Protein AF-A0A967W2T5-F1 (afdb_monomer)

pLDDT: mean 92.81, std 9.0, range [36.56, 97.31]

Secondary structure (DSSP, 8-state):
-PPPPPPHHHHHSS-TT-TT----HHHHHHHHHHHHHH-TTEEEEEEEE-TTS-EEEEEEE--HHHHHTHHHHHHHHHHHHHT-S-HHHHHHHHHHS------

Nearest PDB structures (foldseek):
  1cpb-assembly1_A  TM=8.425E-01  e=4.085E-02  Bos taurus
  5dym-assembly1_A-2  TM=3.797E-01  e=1.605E+00  Clostridioides difficile R20291
  7ssw-assembly1_x  TM=2.761E-01  e=1.605E+00  Escherichia coli K-12
  3l4i-assembly2_B  TM=3.009E-01  e=2.539E+00  Cryptosporidium parvum Iowa II
  8jx6-assembly1_A  TM=3.497E-01  e=9.421E+00  metagenome

Structure (mmCIF, N/CA/C/O backbone):
data_AF-A0A967W2T5-F1
#
_entry.id   AF-A0A967W2T5-F1
#
loop_
_atom_site.group_PDB
_atom_site.id
_atom_site.type_symbol
_atom_site.label_atom_id
_atom_site.label_alt_id
_atom_site.label_comp_id
_atom_site.label_asym_id
_atom_site.label_entity_id
_atom_site.label_seq_id
_atom_site.pdbx_PDB_ins_code
_atom_site.Cartn_x
_atom_site.Cartn_y
_atom_site.Cartn_z
_atom_site.occupancy
_atom_site.B_iso_or_equiv
_atom_site.auth_seq_id
_atom_site.auth_comp_id
_atom_site.auth_asym_id
_atom_site.auth_atom_id
_atom_site.pdbx_PDB_model_num
ATOM 1 N N . MET A 1 1 ? -25.593 -2.907 -7.996 1.00 36.56 1 MET A N 1
ATOM 2 C CA . MET A 1 1 ? -25.448 -1.755 -7.087 1.00 36.56 1 MET A CA 1
ATOM 3 C C . MET A 1 1 ? -24.296 -2.106 -6.167 1.00 36.56 1 MET A C 1
ATOM 5 O O . MET A 1 1 ? -24.469 -2.987 -5.339 1.00 36.56 1 MET A O 1
ATOM 9 N N . THR A 1 2 ? -23.099 -1.581 -6.411 1.00 47.03 2 THR A N 1
ATOM 10 C CA . THR A 1 2 ? -21.979 -1.724 -5.469 1.00 47.03 2 THR A CA 1
ATOM 11 C C . THR A 1 2 ? -22.311 -0.870 -4.253 1.00 47.03 2 THR A C 1
ATOM 13 O O . THR A 1 2 ? -22.609 0.311 -4.420 1.00 47.03 2 THR A O 1
ATOM 16 N N . ALA A 1 3 ? -22.373 -1.480 -3.069 1.00 57.62 3 ALA A N 1
ATOM 17 C CA . ALA A 1 3 ? -22.549 -0.737 -1.827 1.00 57.62 3 ALA A CA 1
ATOM 18 C C . ALA A 1 3 ? -21.373 0.239 -1.676 1.00 57.62 3 ALA A C 1
ATOM 20 O O . ALA A 1 3 ? -20.231 -0.137 -1.942 1.00 57.62 3 ALA A O 1
ATOM 21 N N . GLU A 1 4 ? -21.655 1.493 -1.327 1.00 67.50 4 GLU A N 1
ATOM 22 C CA . GLU A 1 4 ? -20.592 2.433 -0.977 1.00 67.50 4 GLU A CA 1
ATOM 23 C C . GLU A 1 4 ? -19.944 1.975 0.331 1.00 67.50 4 GLU A C 1
ATOM 25 O O . GLU A 1 4 ? -20.672 1.633 1.270 1.00 67.50 4 GLU A O 1
ATOM 30 N N . PRO A 1 5 ? -18.603 1.941 0.402 1.00 75.25 5 PRO A N 1
ATOM 31 C CA . PRO A 1 5 ? -17.933 1.518 1.611 1.00 75.25 5 PRO A CA 1
ATOM 32 C C . PRO A 1 5 ? -18.209 2.484 2.754 1.00 75.25 5 PRO A C 1
ATOM 34 O O . PRO A 1 5 ? -18.300 3.696 2.535 1.00 75.25 5 PRO A O 1
ATOM 37 N N . LEU A 1 6 ? -18.315 1.947 3.974 1.00 83.25 6 LEU A N 1
ATOM 38 C CA . LEU A 1 6 ? -18.470 2.784 5.163 1.00 83.25 6 LEU A CA 1
ATOM 39 C C . LEU A 1 6 ? -17.321 3.786 5.229 1.00 83.25 6 LEU A C 1
ATOM 41 O O . LEU A 1 6 ? -16.157 3.457 4.983 1.00 83.25 6 LEU A O 1
ATOM 45 N N . SER A 1 7 ? -17.651 5.022 5.578 1.00 8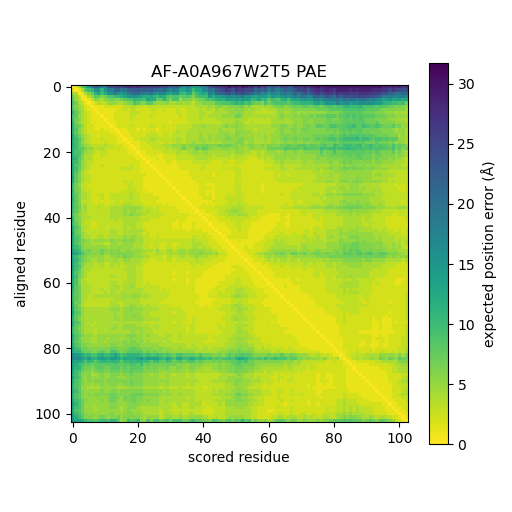9.69 7 SER A N 1
ATOM 46 C CA . SER A 1 7 ? -16.645 6.049 5.777 1.00 89.69 7 SER A CA 1
ATOM 47 C C . SER A 1 7 ? -15.741 5.686 6.965 1.00 89.69 7 SER A C 1
ATOM 49 O O . SER A 1 7 ? -16.187 5.046 7.925 1.00 89.69 7 SER A O 1
ATOM 51 N N . PRO A 1 8 ? -14.474 6.144 6.971 1.00 90.69 8 PRO A N 1
ATOM 52 C CA . PRO A 1 8 ? -13.604 5.979 8.130 1.00 90.69 8 PRO A CA 1
ATOM 53 C C . PRO A 1 8 ? -14.254 6.475 9.427 1.00 90.69 8 PRO A C 1
ATOM 55 O O . PRO A 1 8 ? -14.092 5.853 10.469 1.00 90.69 8 PRO A O 1
ATOM 58 N N . ALA A 1 9 ? -15.035 7.558 9.365 1.00 92.62 9 ALA A N 1
ATOM 59 C CA . ALA A 1 9 ? -15.701 8.117 10.534 1.00 92.62 9 ALA A CA 1
ATOM 60 C C . ALA A 1 9 ? -16.785 7.197 11.113 1.00 92.62 9 ALA A C 1
ATOM 62 O O . ALA A 1 9 ? -16.915 7.110 12.334 1.00 92.62 9 ALA A O 1
ATOM 63 N N . GLU A 1 10 ? -17.524 6.479 10.265 1.00 91.12 10 GLU A N 1
ATOM 64 C CA . GLU A 1 10 ? -18.517 5.490 10.702 1.00 91.12 10 GLU A CA 1
ATOM 65 C C . GLU A 1 10 ? -17.860 4.286 11.384 1.00 91.12 10 GLU A C 1
ATOM 67 O O . GLU A 1 10 ? -18.389 3.780 12.372 1.00 91.12 10 GLU A O 1
ATOM 72 N N . VAL A 1 11 ? -16.682 3.861 10.914 1.00 90.38 11 VAL A N 1
ATOM 73 C CA . VAL A 1 11 ? -15.940 2.744 11.525 1.00 90.38 11 VAL A CA 1
ATOM 74 C C . VAL A 1 11 ? -15.192 3.176 12.791 1.00 90.38 11 VAL A C 1
ATOM 76 O O . VAL A 1 11 ? -15.125 2.434 13.772 1.00 90.38 11 VAL A O 1
ATOM 79 N N . PHE A 1 12 ? -14.609 4.374 12.794 1.00 92.81 12 PHE A N 1
ATOM 80 C CA . PHE A 1 12 ? -13.778 4.856 13.899 1.00 92.81 12 PHE A CA 1
ATOM 81 C C . PHE A 1 12 ? -14.600 5.498 15.024 1.00 92.81 12 PHE A C 1
ATOM 83 O O . PHE A 1 12 ? -14.160 5.500 16.175 1.00 92.81 12 PHE A O 1
ATOM 90 N N . GLY A 1 13 ? -15.793 6.016 14.714 1.00 92.56 13 GLY A N 1
ATOM 91 C CA . GLY A 1 13 ? -16.646 6.760 15.646 1.00 92.56 13 GLY A CA 1
ATOM 92 C C . GLY A 1 13 ? -16.189 8.205 15.895 1.00 92.56 13 GLY A C 1
ATOM 93 O O . GLY A 1 13 ? -16.632 8.830 16.858 1.00 92.56 13 GLY A O 1
ATOM 94 N N . PHE A 1 14 ? -15.274 8.722 15.072 1.00 94.00 14 PHE A N 1
ATOM 95 C CA . PHE A 1 14 ? -14.745 10.092 15.087 1.00 94.00 14 PHE A CA 1
ATOM 96 C C . PHE A 1 14 ? -14.134 10.422 13.715 1.00 94.00 14 PHE A C 1
ATOM 98 O O . PHE A 1 14 ? -13.864 9.511 12.931 1.00 94.00 14 PHE A O 1
ATOM 105 N N . GLN A 1 15 ? -13.895 11.697 13.405 1.00 94.62 15 GLN A N 1
ATOM 106 C CA . GLN A 1 15 ? -13.294 12.077 12.124 1.00 94.62 15 GLN A CA 1
ATOM 107 C C . GLN A 1 15 ? -11.776 11.839 12.147 1.00 94.62 15 GLN A C 1
ATOM 109 O O . GLN A 1 15 ? -11.104 12.238 13.102 1.00 94.62 15 GLN A O 1
ATOM 114 N N . PRO A 1 16 ? -11.186 11.211 11.111 1.00 93.00 16 PRO A N 1
ATOM 115 C CA . PRO A 1 16 ? -9.734 11.134 10.998 1.00 93.00 16 PRO A CA 1
ATOM 116 C C . PRO A 1 16 ? -9.101 12.530 11.075 1.00 93.00 16 PRO A C 1
ATOM 118 O O . PRO A 1 16 ? -9.416 13.399 10.266 1.00 93.00 16 PRO A O 1
ATOM 121 N N . GLY A 1 17 ? -8.201 12.728 12.038 1.00 92.94 17 GLY A N 1
ATOM 122 C CA . GLY A 1 17 ? -7.567 14.023 12.304 1.00 92.94 17 GLY A CA 1
ATOM 123 C C . GLY A 1 17 ? -8.157 14.799 13.485 1.00 92.94 17 GLY A C 1
ATOM 124 O O . GLY A 1 17 ? -7.591 15.828 13.837 1.00 92.94 17 GLY A O 1
ATOM 125 N N . ASP A 1 18 ? -9.228 14.309 14.118 1.00 96.00 18 ASP A N 1
ATOM 126 C CA . ASP A 1 18 ? -9.765 14.906 15.346 1.00 96.00 18 ASP A CA 1
ATOM 127 C C . ASP A 1 18 ? -8.736 14.903 16.492 1.00 96.00 18 ASP A C 1
ATOM 129 O O . ASP A 1 18 ? -8.024 13.918 16.729 1.00 96.00 18 ASP A O 1
ATOM 133 N N . ASP A 1 19 ? -8.712 15.998 17.256 1.00 95.12 19 ASP A N 1
ATOM 134 C CA . ASP A 1 19 ? -7.804 16.175 18.388 1.00 95.12 19 ASP A CA 1
ATOM 135 C C . ASP A 1 19 ? -7.961 15.053 19.423 1.00 95.12 19 ASP A C 1
ATOM 137 O O . ASP A 1 19 ? -9.061 14.717 19.871 1.00 95.12 19 ASP A O 1
ATOM 141 N N . TYR A 1 20 ? -6.825 14.491 19.843 1.00 93.94 20 TYR A N 1
ATOM 142 C CA . TYR A 1 20 ? -6.748 13.406 20.828 1.00 93.94 20 TYR A CA 1
ATOM 143 C C . TYR A 1 20 ? -7.528 12.135 20.440 1.00 93.94 20 TYR A C 1
ATOM 145 O O . TYR A 1 20 ? -7.872 11.328 21.310 1.00 93.94 20 TYR A O 1
ATOM 153 N N . LYS A 1 21 ? -7.783 11.919 19.144 1.00 95.31 21 LYS A N 1
ATOM 154 C CA . LYS A 1 21 ? -8.381 10.689 18.620 1.00 95.31 21 LYS A CA 1
ATOM 155 C C . LYS A 1 21 ? -7.388 9.933 17.742 1.00 95.31 21 LYS A C 1
ATOM 157 O O . LYS A 1 21 ? -6.807 10.482 16.812 1.00 95.31 21 LYS A O 1
ATOM 162 N N . LEU A 1 22 ? -7.209 8.645 18.026 1.00 94.50 22 LEU A N 1
ATOM 163 C CA . LEU A 1 22 ? -6.392 7.747 17.216 1.00 94.50 22 LEU A CA 1
ATOM 164 C C . LEU A 1 22 ? -7.124 6.422 17.039 1.00 94.50 22 LEU A C 1
ATOM 166 O O . LEU A 1 22 ? -7.607 5.846 18.014 1.00 94.50 22 LEU A O 1
ATOM 170 N N . ALA A 1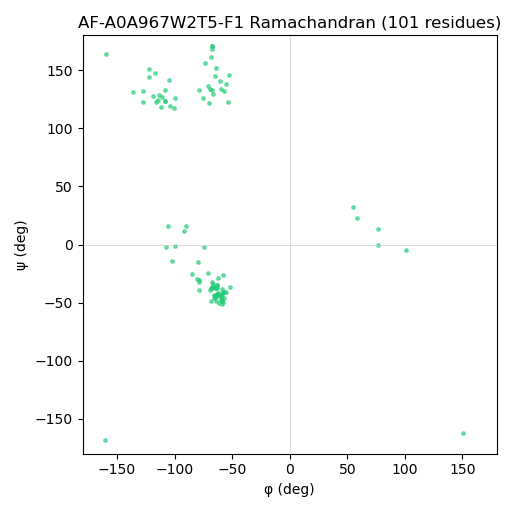 23 ? -7.200 5.945 15.797 1.00 94.56 23 ALA A N 1
ATOM 171 C CA . ALA A 1 23 ? -7.834 4.670 15.499 1.00 94.56 23 ALA A CA 1
ATOM 172 C C . ALA A 1 23 ? -6.983 3.531 16.065 1.00 94.56 23 ALA A C 1
ATOM 174 O O . ALA A 1 23 ? -5.761 3.494 15.889 1.00 94.56 23 ALA A O 1
ATOM 175 N N . SER A 1 24 ? -7.627 2.587 16.744 1.00 93.88 24 SER A N 1
ATOM 176 C CA . SER A 1 24 ? -6.954 1.378 17.195 1.00 93.88 24 SER A CA 1
ATOM 177 C C . SER A 1 24 ? -6.574 0.501 15.997 1.00 93.88 24 SER A C 1
ATOM 179 O O . SER A 1 24 ? -7.139 0.606 14.906 1.00 93.88 24 SER A O 1
ATOM 181 N N . TYR A 1 25 ? -5.635 -0.421 16.210 1.00 92.62 25 TYR A N 1
ATOM 182 C CA . TYR A 1 25 ? -5.284 -1.411 15.192 1.00 92.62 25 TYR A CA 1
ATOM 183 C C . TYR A 1 25 ? -6.510 -2.209 14.710 1.00 92.62 25 TYR A C 1
ATOM 185 O O . TYR A 1 25 ? -6.654 -2.436 13.516 1.00 92.62 25 TYR A O 1
ATOM 193 N N . GLU A 1 26 ? -7.410 -2.592 15.618 1.00 92.56 26 GLU A N 1
ATOM 194 C CA . GLU A 1 26 ? -8.621 -3.360 15.290 1.00 92.56 26 GLU A CA 1
ATOM 195 C C . GLU A 1 26 ? -9.616 -2.536 14.466 1.00 92.56 26 GLU A C 1
ATOM 197 O O . GLU A 1 26 ? -10.220 -3.059 13.529 1.00 92.56 26 GLU A O 1
ATOM 202 N N . GLN A 1 27 ? -9.744 -1.238 14.762 1.00 93.38 27 GLN A N 1
ATOM 203 C CA . GLN A 1 27 ? -10.564 -0.319 13.971 1.00 93.38 27 GLN A CA 1
ATOM 204 C C . GLN A 1 27 ? -10.004 -0.162 12.553 1.00 93.38 27 GLN A C 1
ATOM 206 O O . GLN A 1 27 ? -10.749 -0.268 11.581 1.00 93.38 27 GLN A O 1
ATOM 211 N N . MET A 1 28 ? -8.686 0.025 12.425 1.00 93.50 28 MET A N 1
ATOM 212 C CA . MET A 1 28 ? -8.024 0.106 11.120 1.00 93.50 28 MET A CA 1
ATOM 213 C C . MET A 1 28 ? -8.132 -1.207 10.337 1.00 93.50 28 MET A C 1
ATOM 215 O O . MET A 1 28 ? -8.472 -1.186 9.159 1.00 93.50 28 MET A O 1
ATOM 219 N N . GLU A 1 29 ? -7.891 -2.355 10.978 1.00 93.75 29 GLU A N 1
ATOM 220 C CA . GLU A 1 29 ? -8.033 -3.667 10.340 1.00 93.75 29 GLU A CA 1
ATOM 221 C C . GLU A 1 29 ? -9.464 -3.893 9.839 1.00 93.75 29 GLU A C 1
ATOM 223 O O . GLU A 1 29 ? -9.647 -4.330 8.702 1.00 93.75 29 GLU A O 1
ATOM 228 N N . THR A 1 30 ? -10.467 -3.564 10.656 1.00 92.75 30 THR A N 1
ATOM 229 C CA . THR A 1 30 ? -11.883 -3.678 10.276 1.00 92.75 30 THR A CA 1
ATOM 230 C C . THR A 1 30 ? -12.176 -2.840 9.036 1.00 92.75 30 THR A C 1
ATOM 232 O O . THR A 1 30 ? -12.695 -3.366 8.051 1.00 92.75 30 THR A O 1
ATOM 235 N N . PHE A 1 31 ? -11.759 -1.571 9.046 1.00 93.62 31 PHE A N 1
ATOM 236 C CA . PHE A 1 31 ? -11.940 -0.666 7.915 1.00 93.62 31 PHE A CA 1
ATOM 237 C C . PHE A 1 31 ? -11.256 -1.183 6.640 1.00 93.62 31 PHE A C 1
ATOM 239 O O . PHE A 1 31 ? -11.884 -1.248 5.588 1.00 93.62 31 PHE A O 1
ATOM 246 N N . TYR A 1 32 ? -9.992 -1.612 6.710 1.00 93.81 32 TYR A N 1
ATOM 247 C CA . TYR A 1 32 ? -9.263 -2.077 5.524 1.00 93.81 32 TYR A CA 1
ATOM 248 C C . TYR A 1 32 ? -9.812 -3.380 4.944 1.00 93.81 32 TYR A C 1
ATOM 250 O O . TYR A 1 32 ? -9.844 -3.540 3.724 1.00 93.81 32 TYR A O 1
ATOM 258 N N . ARG A 1 33 ? -10.247 -4.315 5.797 1.00 93.69 33 ARG A N 1
ATOM 259 C CA . ARG A 1 33 ? -10.878 -5.563 5.347 1.00 93.69 33 ARG A CA 1
ATOM 260 C C . ARG A 1 33 ? -12.198 -5.298 4.647 1.00 93.69 33 ARG A C 1
ATOM 262 O O . ARG A 1 33 ? -12.440 -5.880 3.594 1.00 93.69 33 ARG A O 1
ATOM 269 N N . GLN A 1 34 ? -13.015 -4.418 5.214 1.00 92.69 34 GLN A N 1
ATOM 270 C CA . GLN A 1 34 ? -14.258 -3.997 4.591 1.00 92.69 34 GLN A CA 1
ATOM 271 C C . GLN A 1 34 ? -13.991 -3.315 3.245 1.00 92.69 34 GLN A C 1
ATOM 273 O O . GLN A 1 34 ? -14.540 -3.724 2.226 1.00 92.69 34 GLN A O 1
ATOM 278 N N . LEU A 1 35 ? -13.080 -2.340 3.22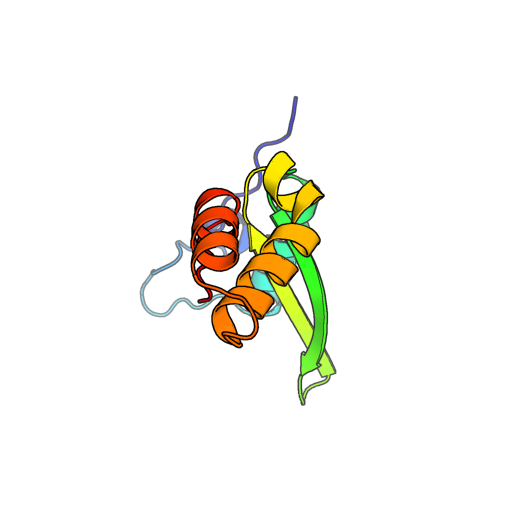0 1.00 93.06 35 LEU A N 1
ATOM 279 C CA . LEU A 1 35 ? -12.737 -1.601 2.011 1.00 93.06 35 LEU A CA 1
ATOM 280 C C . LEU A 1 35 ? -12.252 -2.529 0.886 1.00 93.06 35 LEU A C 1
ATOM 282 O O . LEU A 1 35 ? -12.645 -2.358 -0.264 1.00 93.06 35 LEU A O 1
ATOM 286 N N . ALA A 1 36 ? -11.436 -3.534 1.212 1.00 94.00 36 ALA A N 1
ATOM 287 C CA . ALA A 1 36 ? -10.978 -4.535 0.250 1.00 94.00 36 ALA A CA 1
ATOM 288 C C . ALA A 1 36 ? -12.082 -5.509 -0.206 1.00 94.00 36 ALA A C 1
ATOM 290 O O . ALA A 1 36 ? -11.970 -6.088 -1.282 1.00 94.00 36 ALA A O 1
ATOM 291 N N . ALA A 1 37 ? -13.130 -5.716 0.595 1.00 92.56 37 ALA A N 1
ATOM 292 C C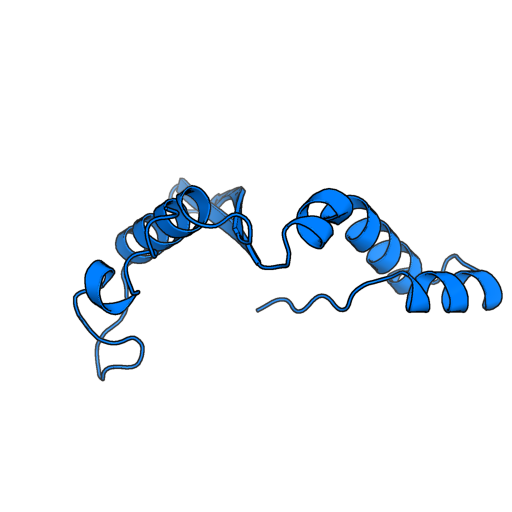A . ALA A 1 37 ? -14.273 -6.549 0.221 1.00 92.56 37 ALA A CA 1
ATOM 293 C C . ALA A 1 37 ? -15.275 -5.805 -0.679 1.00 92.56 37 ALA A C 1
ATOM 295 O O . ALA A 1 37 ? -15.947 -6.428 -1.499 1.00 92.56 37 ALA A O 1
ATOM 296 N N . GLU A 1 38 ? -15.375 -4.485 -0.528 1.00 92.06 38 GLU A N 1
ATOM 297 C CA . GLU A 1 38 ? -16.386 -3.650 -1.189 1.00 92.06 38 GLU A CA 1
ATOM 298 C C . GLU A 1 38 ? -15.838 -2.874 -2.400 1.00 92.06 38 GLU A C 1
ATOM 300 O O . GLU A 1 38 ? -16.615 -2.379 -3.216 1.00 92.06 38 GLU A O 1
ATOM 305 N N . SER A 1 39 ? -14.510 -2.788 -2.557 1.00 92.62 39 SER A N 1
ATOM 306 C CA . SER A 1 39 ? -13.848 -2.054 -3.639 1.00 92.62 39 SER A CA 1
ATOM 307 C C . SER A 1 39 ? -12.988 -2.957 -4.524 1.00 92.62 39 SER A C 1
ATOM 309 O O . SER A 1 39 ? -12.059 -3.608 -4.056 1.00 92.62 39 SER A O 1
ATOM 311 N N . ASP A 1 40 ? -13.201 -2.899 -5.840 1.00 94.44 40 ASP A N 1
ATOM 312 C CA . ASP A 1 40 ? -12.332 -3.523 -6.852 1.00 94.44 40 ASP A CA 1
ATOM 313 C C . ASP A 1 40 ? -11.005 -2.764 -7.068 1.00 94.44 40 ASP A C 1
ATOM 315 O O . ASP A 1 40 ? -10.143 -3.182 -7.843 1.00 94.44 40 ASP A O 1
ATOM 319 N N . ARG A 1 41 ? -10.831 -1.640 -6.364 1.00 95.44 41 ARG A N 1
ATOM 320 C CA . ARG A 1 41 ? -9.658 -0.760 -6.421 1.00 95.44 41 ARG A CA 1
ATOM 321 C C . ARG A 1 41 ? -8.678 -0.983 -5.281 1.00 95.44 41 ARG A C 1
ATOM 323 O O . ARG A 1 41 ? -7.652 -0.302 -5.234 1.00 95.44 41 ARG A O 1
ATOM 330 N N . VAL A 1 42 ? -8.982 -1.902 -4.367 1.00 95.94 42 VAL A N 1
ATOM 331 C CA . VAL A 1 42 ? -8.204 -2.129 -3.151 1.00 95.94 42 VAL A CA 1
ATOM 332 C C . VAL A 1 42 ? -7.841 -3.601 -3.029 1.00 95.94 42 VAL A C 1
ATOM 334 O O . VAL A 1 42 ? -8.699 -4.472 -2.975 1.00 95.94 42 VAL A O 1
ATOM 337 N N . GLN A 1 43 ? -6.543 -3.877 -2.937 1.00 96.19 43 GLN A N 1
ATOM 338 C CA . GLN A 1 43 ? -6.017 -5.201 -2.634 1.00 96.19 43 GLN A CA 1
ATOM 339 C C . GLN A 1 43 ? -5.356 -5.180 -1.255 1.00 96.19 43 GLN A C 1
ATOM 341 O O . GLN A 1 43 ? -4.369 -4.475 -1.041 1.00 96.19 43 GLN A O 1
ATOM 346 N N . LEU A 1 44 ? -5.879 -5.982 -0.328 1.00 96.62 44 LEU A N 1
ATOM 347 C CA . LEU A 1 44 ? -5.301 -6.198 0.997 1.00 96.62 44 LEU A CA 1
ATOM 348 C C . LEU A 1 44 ? -4.521 -7.517 1.011 1.00 96.62 44 LEU A C 1
ATOM 350 O O . LEU A 1 44 ? -5.069 -8.568 0.681 1.00 96.62 44 LEU A O 1
ATOM 354 N N . ARG A 1 45 ? -3.249 -7.481 1.413 1.00 96.31 45 ARG A N 1
ATOM 355 C CA . ARG A 1 45 ? -2.399 -8.674 1.550 1.00 96.31 45 ARG A CA 1
ATOM 356 C C . ARG A 1 45 ? -1.773 -8.731 2.932 1.00 96.31 45 ARG A C 1
ATOM 358 O O . ARG A 1 45 ? -1.178 -7.756 3.370 1.00 96.31 45 ARG A O 1
ATOM 365 N N . GLU A 1 46 ? -1.842 -9.879 3.596 1.00 96.56 46 GLU A N 1
ATOM 366 C CA . GLU A 1 46 ? -1.019 -10.135 4.782 1.00 96.56 46 GLU A CA 1
ATOM 367 C C . GLU A 1 46 ? 0.424 -10.416 4.339 1.00 96.56 46 GLU A C 1
ATOM 369 O O . GLU A 1 46 ? 0.664 -11.273 3.487 1.00 96.56 46 GLU A O 1
ATOM 374 N N . ILE A 1 47 ? 1.382 -9.672 4.890 1.00 96.81 47 ILE A N 1
ATOM 375 C CA . ILE A 1 47 ? 2.817 -9.796 4.577 1.00 96.81 47 ILE A CA 1
ATOM 376 C C . ILE A 1 47 ? 3.617 -10.448 5.709 1.00 96.81 47 ILE A C 1
ATOM 378 O O . ILE A 1 47 ? 4.822 -10.652 5.584 1.00 96.81 47 ILE A O 1
ATOM 382 N N . GLY A 1 48 ? 2.957 -10.779 6.818 1.00 96.75 48 GLY A N 1
ATOM 383 C CA . GLY A 1 48 ? 3.561 -11.427 7.972 1.00 96.75 48 GLY A CA 1
ATOM 384 C C . GLY A 1 48 ? 2.858 -11.042 9.264 1.00 96.75 48 GLY A C 1
ATOM 385 O O . GLY A 1 48 ? 1.745 -10.521 9.255 1.00 96.75 48 GLY A O 1
ATOM 386 N N . LYS A 1 49 ? 3.538 -11.271 10.388 1.00 97.00 49 LYS A N 1
ATOM 387 C CA . LYS A 1 49 ? 3.068 -10.899 11.725 1.00 97.00 49 LYS A CA 1
ATOM 388 C C . LYS A 1 49 ? 4.080 -9.986 12.408 1.00 97.00 49 LYS A C 1
ATOM 390 O O . LYS A 1 49 ? 5.286 -10.142 12.242 1.00 97.00 49 LYS A O 1
ATOM 395 N N . SER A 1 50 ? 3.572 -9.041 13.184 1.00 95.12 50 SER A N 1
ATOM 396 C CA . SER A 1 50 ? 4.343 -8.183 14.083 1.00 95.12 50 SER A CA 1
ATOM 397 C C . SER A 1 50 ? 4.950 -8.977 15.247 1.00 95.12 50 SER A C 1
ATOM 399 O O . SER A 1 50 ? 4.580 -10.124 15.499 1.00 95.12 50 SER A O 1
ATOM 401 N N . ALA A 1 51 ? 5.826 -8.331 16.023 1.00 95.25 51 ALA A N 1
ATOM 402 C CA . ALA A 1 51 ? 6.407 -8.911 17.237 1.00 95.25 51 ALA A CA 1
ATOM 403 C C . ALA A 1 51 ? 5.354 -9.333 18.284 1.00 95.25 51 ALA A C 1
ATOM 405 O O . ALA A 1 51 ? 5.595 -10.245 19.066 1.00 95.25 51 ALA A O 1
ATOM 406 N N . LEU A 1 52 ? 4.175 -8.699 18.276 1.00 94.06 52 LEU A N 1
ATOM 407 C CA . LEU A 1 52 ? 3.047 -9.034 19.153 1.00 94.06 52 LEU A CA 1
ATOM 408 C C . LEU A 1 52 ? 2.074 -10.041 18.515 1.00 94.06 52 LEU A C 1
ATOM 410 O O . LEU A 1 52 ? 0.962 -10.222 19.001 1.00 94.06 52 LEU A O 1
ATOM 414 N N . GLY A 1 53 ? 2.449 -10.661 17.394 1.00 94.69 53 GLY A N 1
ATOM 415 C CA . GLY A 1 53 ? 1.640 -11.663 16.699 1.00 94.69 53 GLY A CA 1
ATOM 416 C C . GLY A 1 53 ? 0.470 -11.103 15.885 1.00 94.69 53 GLY A C 1
ATOM 417 O O . GLY A 1 53 ? -0.229 -11.881 15.236 1.00 94.69 53 GLY A O 1
ATOM 418 N N . LYS A 1 54 ? 0.264 -9.779 15.872 1.00 94.25 54 LYS A N 1
ATOM 419 C CA . LYS A 1 54 ? -0.763 -9.136 15.037 1.00 94.25 54 LYS A CA 1
ATOM 420 C C . LYS A 1 54 ? -0.363 -9.188 13.559 1.00 94.25 54 LYS A C 1
ATOM 422 O O . LYS A 1 54 ? 0.811 -8.913 13.291 1.00 94.25 54 LYS A O 1
ATOM 427 N N . PRO A 1 55 ? -1.277 -9.505 12.626 1.00 95.75 55 PRO A N 1
ATOM 428 C CA . PRO A 1 55 ? -1.001 -9.445 11.194 1.00 95.75 55 PRO A CA 1
ATOM 429 C C . PRO A 1 55 ? -0.433 -8.088 10.760 1.00 95.75 55 PRO A C 1
ATOM 431 O O . PRO A 1 55 ? -0.763 -7.041 11.310 1.00 95.75 55 PRO A O 1
ATOM 434 N N . LEU A 1 56 ? 0.447 -8.104 9.769 1.00 95.69 56 LEU A N 1
ATOM 435 C CA . LEU A 1 56 ? 0.906 -6.913 9.069 1.00 95.69 56 LEU A CA 1
ATOM 436 C C . LEU A 1 56 ? 0.288 -6.937 7.681 1.00 95.69 56 LEU A C 1
ATOM 438 O O . LEU A 1 56 ? 0.480 -7.901 6.936 1.00 95.69 56 LEU A O 1
ATOM 442 N N . TYR A 1 57 ? -0.443 -5.883 7.338 1.00 95.75 57 TYR A N 1
ATOM 443 C CA . TYR A 1 57 ? -1.095 -5.769 6.043 1.00 95.75 57 TYR A CA 1
ATOM 444 C C . TYR A 1 57 ? -0.376 -4.791 5.125 1.00 95.75 57 TYR A C 1
ATOM 446 O O . TYR A 1 57 ? 0.063 -3.724 5.544 1.00 95.75 57 TYR A O 1
ATOM 454 N N . LEU A 1 58 ? -0.332 -5.153 3.849 1.00 96.19 58 LEU A N 1
ATOM 455 C CA . LEU A 1 58 ? -0.045 -4.274 2.734 1.00 96.19 58 LEU A CA 1
ATOM 456 C C . LEU A 1 58 ? -1.355 -3.973 2.007 1.00 96.19 58 LEU A C 1
ATOM 458 O O . LEU A 1 58 ? -2.002 -4.883 1.484 1.00 96.19 58 LEU A O 1
ATOM 462 N N . LEU A 1 59 ? -1.719 -2.695 1.963 1.00 95.88 59 LEU A N 1
ATOM 463 C CA . LEU A 1 59 ? -2.853 -2.193 1.201 1.00 95.88 59 LEU A CA 1
ATOM 464 C C . LEU A 1 59 ? -2.348 -1.580 -0.108 1.00 95.88 59 LEU A C 1
ATOM 466 O O . LEU A 1 59 ? -1.586 -0.618 -0.091 1.00 95.88 59 LEU A O 1
ATOM 470 N N . THR A 1 60 ? -2.755 -2.137 -1.246 1.00 97.25 60 THR A N 1
ATOM 471 C CA . THR A 1 60 ? -2.450 -1.580 -2.571 1.00 97.25 60 THR A CA 1
ATOM 472 C C . THR A 1 60 ? -3.717 -0.995 -3.174 1.00 97.25 60 THR A C 1
ATOM 474 O O . THR A 1 60 ? -4.714 -1.701 -3.315 1.00 97.25 60 THR A O 1
ATOM 477 N N . ILE A 1 61 ? -3.676 0.289 -3.534 1.00 96.38 61 ILE A N 1
ATOM 478 C CA . ILE A 1 61 ? -4.825 1.025 -4.071 1.00 96.38 61 ILE A CA 1
ATOM 479 C C . ILE A 1 61 ? -4.510 1.459 -5.502 1.00 96.38 61 ILE A C 1
ATOM 481 O O . ILE A 1 61 ? -3.513 2.140 -5.744 1.00 96.38 61 ILE A O 1
ATOM 485 N N . SER A 1 62 ? -5.340 1.066 -6.469 1.00 97.25 62 SER A N 1
ATOM 486 C CA . SER A 1 62 ? -5.170 1.467 -7.873 1.00 97.25 62 SER A CA 1
ATOM 487 C C . SER A 1 62 ? -6.462 1.311 -8.686 1.00 97.25 62 SER A C 1
ATOM 489 O O . SER A 1 62 ? -7.544 1.175 -8.125 1.00 97.25 62 SER A O 1
ATOM 491 N N . SER A 1 63 ? -6.396 1.400 -10.016 1.00 96.94 63 SER A N 1
ATOM 492 C CA . SER A 1 63 ? -7.493 0.917 -10.868 1.00 96.94 63 SER A CA 1
ATOM 493 C C . SER 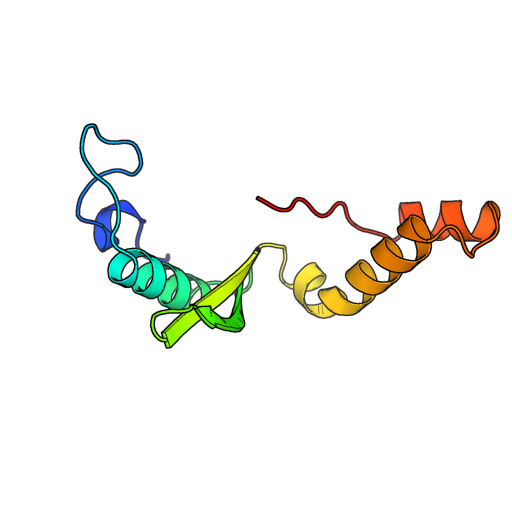A 1 63 ? -7.506 -0.621 -10.900 1.00 96.94 63 SER A C 1
ATOM 495 O O . SER A 1 63 ? -6.446 -1.228 -10.720 1.00 96.94 63 SER A O 1
ATOM 497 N N . PRO A 1 64 ? -8.651 -1.268 -11.190 1.00 97.00 64 PRO A N 1
ATOM 498 C CA . PRO A 1 64 ? -8.714 -2.729 -11.297 1.00 97.00 64 PRO A CA 1
ATOM 499 C C . PRO A 1 64 ? -7.759 -3.272 -12.370 1.00 97.00 64 PRO A C 1
ATOM 501 O O . PRO A 1 64 ? -7.074 -4.268 -12.158 1.00 97.00 64 PRO A O 1
ATOM 504 N N . GLU A 1 65 ? -7.636 -2.555 -13.493 1.00 97.19 65 GLU A N 1
ATOM 505 C CA . GLU A 1 65 ? -6.675 -2.858 -14.561 1.00 97.19 65 GLU A CA 1
ATOM 506 C C . GLU A 1 65 ? -5.226 -2.832 -14.056 1.00 97.19 65 GLU A C 1
ATOM 508 O O . GLU A 1 65 ? -4.441 -3.727 -14.371 1.00 97.19 65 GLU A O 1
ATOM 513 N N . ASN A 1 66 ? -4.862 -1.842 -13.235 1.00 97.25 66 ASN A N 1
ATOM 514 C CA . ASN A 1 66 ? -3.511 -1.775 -12.696 1.00 97.25 66 ASN A CA 1
ATOM 515 C C . ASN A 1 66 ? -3.242 -2.895 -11.687 1.00 97.25 66 ASN A C 1
ATOM 517 O O . ASN A 1 66 ? -2.145 -3.447 -11.675 1.00 97.25 66 ASN A O 1
ATOM 521 N N . LEU A 1 67 ? -4.228 -3.233 -10.849 1.00 97.00 67 LEU A N 1
ATOM 522 C CA . LEU A 1 67 ? -4.107 -4.318 -9.873 1.00 97.00 67 LEU A CA 1
ATOM 523 C C . LEU A 1 67 ? -3.959 -5.681 -10.556 1.00 97.00 67 LEU A C 1
ATOM 525 O O . LEU A 1 67 ? -3.157 -6.498 -10.107 1.00 97.00 67 LEU A O 1
ATOM 529 N N . ALA A 1 68 ? -4.653 -5.902 -11.676 1.00 97.06 68 ALA A N 1
ATOM 530 C CA . ALA A 1 68 ? -4.489 -7.106 -12.489 1.00 97.06 68 ALA A CA 1
ATOM 531 C C . ALA A 1 68 ? -3.069 -7.242 -13.076 1.00 97.06 68 ALA A C 1
ATOM 533 O O . ALA A 1 68 ? -2.591 -8.357 -13.269 1.00 97.06 68 ALA A O 1
ATOM 534 N N . ASN A 1 69 ? -2.377 -6.121 -13.310 1.00 97.19 69 ASN A N 1
ATOM 535 C CA . ASN A 1 69 ? -1.017 -6.066 -13.861 1.00 97.19 69 ASN A CA 1
ATOM 536 C C . ASN A 1 69 ? 0.056 -5.710 -12.810 1.00 97.19 69 ASN A C 1
ATOM 538 O O . ASN A 1 69 ? 1.181 -5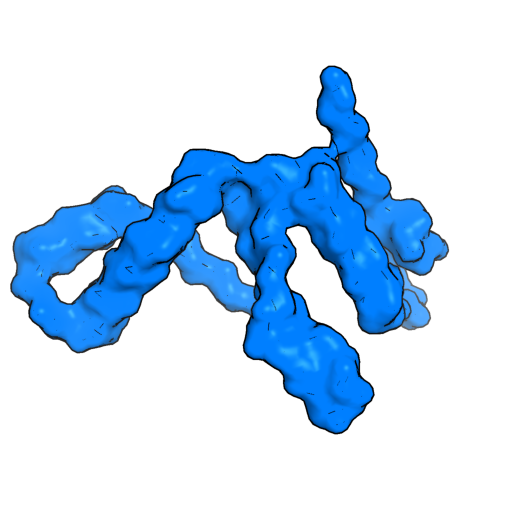.341 -13.160 1.00 97.19 69 ASN A O 1
ATOM 542 N N . LEU A 1 70 ? -0.260 -5.814 -11.513 1.00 96.19 70 LEU A N 1
ATOM 543 C CA . LEU A 1 70 ? 0.600 -5.318 -10.434 1.00 96.19 70 LEU A CA 1
ATOM 544 C C . LEU A 1 70 ? 2.002 -5.948 -10.445 1.00 96.19 70 LEU A C 1
ATOM 546 O O . LEU A 1 70 ? 2.999 -5.245 -10.267 1.00 96.19 70 LEU A O 1
ATOM 550 N N . ASP A 1 71 ? 2.096 -7.254 -10.703 1.00 95.88 71 ASP A N 1
ATOM 551 C CA . ASP A 1 71 ? 3.380 -7.962 -10.760 1.00 95.88 71 ASP A CA 1
ATOM 552 C C . ASP A 1 71 ? 4.253 -7.502 -11.939 1.00 95.88 71 ASP A C 1
ATOM 554 O O . ASP A 1 71 ? 5.477 -7.401 -11.802 1.00 95.88 71 ASP A O 1
ATOM 558 N N . GLN A 1 72 ? 3.644 -7.142 -13.076 1.00 96.69 72 GLN A N 1
ATOM 559 C CA . GLN A 1 72 ? 4.368 -6.564 -14.209 1.00 96.69 72 GLN A CA 1
ATOM 560 C C . GLN A 1 72 ? 4.967 -5.209 -13.824 1.00 96.69 72 GLN A C 1
ATOM 562 O O . GLN A 1 72 ? 6.161 -4.986 -14.032 1.00 96.69 72 GLN A O 1
ATOM 567 N N . TYR A 1 73 ? 4.178 -4.314 -13.222 1.00 97.06 73 TYR A N 1
ATOM 568 C CA . TYR A 1 73 ? 4.677 -3.000 -12.804 1.00 97.06 73 TYR A CA 1
ATOM 569 C C . TYR A 1 73 ? 5.754 -3.101 -11.726 1.00 97.06 73 TYR A C 1
ATOM 571 O O . TYR A 1 73 ? 6.750 -2.376 -11.787 1.00 97.06 73 TYR A O 1
ATOM 579 N N . ARG A 1 74 ? 5.612 -4.048 -10.792 1.00 95.38 74 ARG A N 1
ATOM 580 C CA . ARG A 1 74 ? 6.655 -4.368 -9.814 1.00 95.38 74 ARG A CA 1
ATOM 581 C C . ARG A 1 74 ? 7.955 -4.789 -10.503 1.00 95.38 74 ARG A C 1
ATOM 583 O O . ARG A 1 74 ? 9.007 -4.245 -10.178 1.00 95.38 74 ARG A O 1
ATOM 590 N N . SER A 1 75 ? 7.887 -5.695 -11.480 1.00 95.88 75 SER A N 1
ATOM 591 C CA . SER A 1 75 ? 9.061 -6.150 -12.237 1.00 95.88 75 SER A CA 1
ATOM 592 C C . SER A 1 75 ? 9.734 -5.013 -13.015 1.00 95.88 75 SER A C 1
ATOM 594 O O . SER A 1 75 ? 10.960 -4.893 -13.006 1.00 95.88 75 SER A O 1
ATOM 596 N N . ILE A 1 76 ? 8.945 -4.143 -13.655 1.00 96.69 76 ILE A N 1
ATOM 597 C CA . ILE A 1 76 ? 9.451 -2.953 -14.355 1.00 96.69 76 ILE A CA 1
ATOM 598 C C . ILE A 1 76 ? 10.211 -2.043 -13.383 1.00 96.69 76 ILE A C 1
ATOM 600 O O . ILE A 1 76 ? 11.362 -1.689 -13.650 1.00 96.69 76 ILE A O 1
ATOM 604 N N . SER A 1 77 ? 9.593 -1.709 -12.245 1.00 95.44 77 SER A N 1
ATOM 605 C CA . SER A 1 77 ? 10.195 -0.861 -11.210 1.00 95.44 77 SER A CA 1
ATOM 606 C C . SER A 1 77 ? 11.518 -1.445 -10.703 1.00 95.44 77 SER A C 1
ATOM 608 O O . SER A 1 77 ? 12.531 -0.750 -10.652 1.00 95.44 77 SER A O 1
ATOM 610 N N . GLU A 1 78 ? 11.544 -2.747 -10.425 1.00 95.19 78 GLU A N 1
ATOM 611 C CA . GLU A 1 78 ? 12.726 -3.466 -9.952 1.00 95.19 78 GLU A CA 1
ATOM 612 C C . GLU A 1 78 ? 13.869 -3.473 -10.982 1.00 95.19 78 GLU A C 1
ATOM 614 O O . GLU A 1 78 ? 15.029 -3.244 -10.631 1.00 95.19 78 GLU A O 1
ATOM 619 N N . ARG A 1 79 ? 13.563 -3.688 -12.269 1.00 95.12 79 ARG A N 1
ATOM 620 C CA . ARG A 1 79 ? 14.562 -3.660 -13.354 1.00 95.12 79 ARG A CA 1
ATOM 621 C C . ARG A 1 79 ? 15.161 -2.272 -13.552 1.00 95.12 79 ARG A C 1
ATOM 623 O O . ARG A 1 79 ? 16.376 -2.163 -13.720 1.00 95.12 79 ARG A O 1
ATOM 630 N N . LEU A 1 80 ? 14.324 -1.234 -13.521 1.00 95.06 80 LEU A N 1
ATOM 631 C CA . LEU A 1 80 ? 14.772 0.155 -13.617 1.00 95.06 80 LEU A CA 1
ATOM 632 C C . LEU A 1 80 ? 15.642 0.536 -12.412 1.00 95.06 80 LEU A C 1
ATOM 634 O O . LEU A 1 80 ? 16.711 1.109 -12.601 1.00 95.06 80 LEU A O 1
ATOM 638 N N . ALA A 1 81 ? 15.244 0.149 -11.196 1.00 95.06 81 ALA A N 1
ATOM 639 C CA . ALA A 1 81 ? 15.990 0.439 -9.970 1.00 95.06 81 ALA A CA 1
ATOM 640 C C . ALA A 1 81 ? 17.380 -0.221 -9.931 1.00 95.06 81 ALA A C 1
ATOM 642 O O . ALA A 1 81 ? 18.324 0.359 -9.402 1.00 95.06 81 ALA A O 1
ATOM 643 N N . ARG 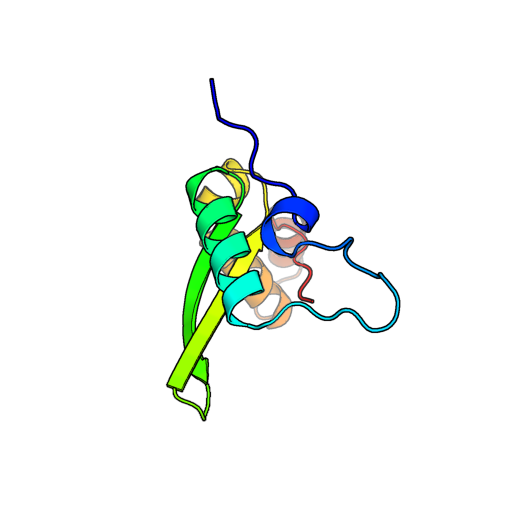A 1 82 ? 17.527 -1.424 -10.502 1.00 95.62 82 ARG A N 1
ATOM 644 C CA . ARG A 1 82 ? 18.821 -2.128 -10.566 1.00 95.62 82 ARG A CA 1
ATOM 645 C C . ARG A 1 82 ? 19.755 -1.636 -11.669 1.00 95.62 82 ARG A C 1
ATOM 647 O O . ARG A 1 82 ? 20.933 -1.973 -11.633 1.00 95.62 82 ARG A O 1
ATOM 654 N N . ALA A 1 83 ? 19.246 -0.878 -12.642 1.00 92.25 83 ALA A N 1
ATOM 655 C CA . ALA A 1 83 ? 20.009 -0.362 -13.782 1.00 92.25 83 ALA A CA 1
ATOM 656 C C . ALA A 1 83 ? 20.747 -1.441 -14.611 1.00 92.25 83 ALA A C 1
ATOM 658 O O . ALA A 1 83 ? 21.804 -1.189 -15.183 1.00 92.25 83 ALA A O 1
ATOM 659 N N . TRP A 1 84 ? 20.189 -2.653 -14.706 1.00 90.56 84 TRP A N 1
ATOM 660 C CA . TRP A 1 84 ? 20.763 -3.771 -15.483 1.00 90.56 84 TRP A CA 1
ATOM 661 C C . TRP A 1 84 ? 20.293 -3.823 -16.944 1.00 90.56 84 TRP A C 1
ATOM 663 O O . TRP A 1 84 ? 20.401 -4.855 -17.602 1.00 90.56 84 TRP A O 1
ATOM 673 N N . VAL A 1 85 ? 19.717 -2.736 -17.448 1.00 94.56 85 VAL A N 1
ATOM 674 C CA . VAL A 1 85 ? 19.183 -2.633 -18.809 1.00 94.56 85 VAL A CA 1
ATOM 675 C C . VAL A 1 85 ? 19.862 -1.485 -19.544 1.00 94.56 85 VAL A C 1
ATOM 677 O O . VAL A 1 85 ? 20.286 -0.509 -18.926 1.00 94.56 85 VAL A O 1
ATOM 680 N N . ASP A 1 86 ? 19.965 -1.596 -20.865 1.00 96.69 86 ASP A N 1
ATOM 681 C CA . ASP A 1 86 ? 20.449 -0.504 -21.703 1.00 96.69 86 ASP A CA 1
ATOM 682 C C . ASP A 1 86 ? 19.464 0.686 -21.710 1.00 96.69 86 ASP A C 1
ATOM 684 O O . ASP A 1 86 ? 18.334 0.608 -21.218 1.00 96.69 86 ASP A O 1
ATOM 688 N N . ARG A 1 87 ? 19.899 1.812 -22.285 1.00 96.12 87 ARG A N 1
ATOM 689 C CA . ARG A 1 87 ? 19.124 3.059 -22.321 1.00 96.12 87 ARG A CA 1
ATOM 690 C C . ARG A 1 87 ? 17.812 2.936 -23.101 1.00 96.12 87 ARG A C 1
ATOM 692 O O . ARG A 1 87 ? 16.829 3.556 -22.701 1.00 96.12 87 ARG A O 1
ATOM 699 N N . GLU A 1 88 ? 17.794 2.193 -24.202 1.00 97.31 88 GLU A N 1
ATOM 700 C CA . GLU A 1 88 ? 16.598 2.023 -25.030 1.00 97.31 88 GLU A CA 1
ATOM 701 C C . GLU A 1 88 ? 15.550 1.208 -24.268 1.00 97.31 88 GLU A C 1
ATOM 703 O O . GLU A 1 88 ? 14.406 1.642 -24.101 1.00 97.31 88 GLU A O 1
ATOM 708 N N . THR A 1 89 ? 15.974 0.080 -23.696 1.00 96.62 89 THR A N 1
ATOM 709 C CA . THR A 1 89 ? 15.135 -0.750 -22.835 1.00 96.62 89 THR A CA 1
ATOM 710 C C . THR A 1 89 ? 14.631 0.042 -21.628 1.00 96.62 89 THR A C 1
ATOM 712 O O . THR A 1 89 ? 13.448 -0.038 -21.304 1.00 96.62 89 THR A O 1
ATOM 715 N N . ALA A 1 90 ? 15.485 0.838 -20.977 1.00 96.75 90 ALA A N 1
ATOM 716 C CA . 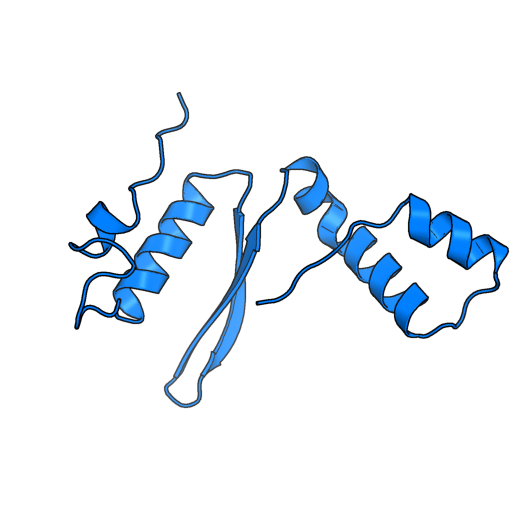ALA A 1 90 ? 15.083 1.679 -19.851 1.00 96.75 90 ALA A CA 1
ATOM 717 C C . ALA A 1 90 ? 14.007 2.704 -20.243 1.00 96.75 90 ALA A C 1
ATOM 719 O O . ALA A 1 90 ? 13.021 2.849 -19.523 1.00 96.75 90 ALA A O 1
ATOM 720 N N . ALA A 1 91 ? 14.157 3.382 -21.387 1.00 96.88 91 ALA A N 1
ATOM 721 C CA . ALA A 1 91 ? 13.185 4.367 -21.863 1.00 96.88 91 ALA A CA 1
ATOM 722 C C . ALA A 1 91 ? 11.811 3.735 -22.140 1.00 96.88 91 ALA A C 1
ATOM 724 O O . ALA A 1 91 ? 10.787 4.291 -21.745 1.00 96.88 91 ALA A O 1
ATOM 725 N N . ARG A 1 92 ? 11.790 2.544 -22.752 1.00 97.31 92 ARG A N 1
ATOM 726 C CA . ARG A 1 92 ? 10.555 1.784 -22.989 1.00 97.31 92 ARG A CA 1
ATOM 727 C C . ARG A 1 92 ? 9.904 1.317 -21.683 1.00 97.31 92 ARG A C 1
ATOM 729 O O . ARG A 1 92 ? 8.708 1.478 -21.486 1.00 97.31 92 ARG A O 1
ATOM 736 N N . LEU A 1 93 ? 10.689 0.765 -20.760 1.00 96.62 93 LEU A N 1
ATOM 737 C CA . LEU A 1 93 ?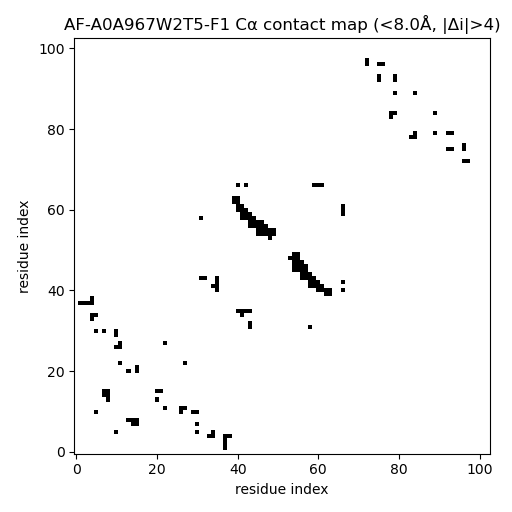 10.176 0.332 -19.458 1.00 96.62 93 LEU A CA 1
ATOM 738 C C . LEU A 1 93 ? 9.629 1.514 -18.639 1.00 96.62 93 LEU A C 1
ATOM 740 O O . LEU A 1 93 ? 8.633 1.359 -17.938 1.00 96.62 93 LEU A O 1
ATOM 744 N N . ALA A 1 94 ? 10.238 2.697 -18.748 1.00 95.56 94 ALA A N 1
ATOM 745 C CA . ALA A 1 94 ? 9.760 3.902 -18.078 1.00 95.56 94 ALA A CA 1
ATOM 746 C C . ALA A 1 94 ? 8.411 4.402 -18.627 1.00 95.56 94 ALA A C 1
ATOM 748 O O . ALA A 1 94 ? 7.620 4.937 -17.853 1.00 95.56 94 ALA A O 1
ATOM 749 N N . SER A 1 95 ? 8.128 4.220 -19.923 1.00 96.31 95 SER A N 1
ATOM 750 C CA . SER A 1 95 ? 6.831 4.594 -20.507 1.00 96.31 95 SER A CA 1
ATOM 751 C C . SER A 1 95 ? 5.723 3.575 -20.219 1.00 96.31 95 SER A C 1
ATOM 753 O O . SER A 1 95 ? 4.566 3.960 -20.064 1.00 96.31 95 SER A O 1
ATOM 755 N N . GLU A 1 96 ? 6.064 2.287 -20.124 1.00 95.88 96 GLU A N 1
ATOM 756 C CA . GLU A 1 96 ? 5.123 1.203 -19.798 1.00 95.88 96 GLU A CA 1
ATOM 757 C C . GLU A 1 96 ? 4.811 1.108 -18.294 1.00 95.88 96 GLU A C 1
ATOM 759 O O . GLU A 1 96 ? 3.726 0.672 -17.899 1.00 95.88 96 GLU A O 1
ATOM 764 N N . GLY A 1 97 ? 5.771 1.486 -17.447 1.00 95.44 97 GLY A N 1
ATOM 765 C CA . GLY A 1 97 ? 5.657 1.422 -15.996 1.00 95.44 97 GLY A CA 1
ATOM 766 C C . GLY A 1 97 ? 4.625 2.387 -15.409 1.00 95.44 97 GLY A C 1
ATOM 767 O O . GLY A 1 97 ? 4.125 3.306 -16.057 1.00 95.44 97 GLY A O 1
ATOM 768 N N . LYS A 1 98 ? 4.322 2.190 -14.124 1.00 96.31 98 LYS A N 1
ATOM 769 C CA . LYS A 1 98 ? 3.505 3.110 -13.324 1.00 96.31 98 LYS A CA 1
ATOM 770 C C . LYS A 1 98 ? 4.334 3.669 -12.177 1.00 96.31 98 LYS A C 1
ATOM 772 O O . LYS A 1 98 ? 5.192 2.976 -11.631 1.00 96.31 98 LYS A O 1
ATOM 777 N N . ALA A 1 99 ? 4.054 4.912 -11.797 1.00 93.88 99 ALA A N 1
ATOM 778 C CA . ALA A 1 99 ? 4.592 5.474 -10.569 1.00 93.88 99 ALA A CA 1
ATOM 779 C C . ALA A 1 99 ? 3.990 4.734 -9.365 1.00 93.88 99 ALA A C 1
ATOM 781 O O . ALA A 1 99 ? 2.772 4.580 -9.275 1.00 93.88 99 ALA A O 1
ATOM 782 N N . VAL A 1 100 ? 4.850 4.286 -8.451 1.00 93.50 100 VAL A N 1
ATOM 783 C CA . VAL A 1 100 ? 4.459 3.635 -7.197 1.00 93.50 100 VAL A CA 1
ATOM 784 C C . VAL A 1 100 ? 4.895 4.536 -6.053 1.00 93.50 100 VAL A C 1
ATOM 786 O O . VAL A 1 100 ? 6.068 4.895 -5.961 1.00 93.50 100 VAL A O 1
ATOM 789 N N . VAL A 1 101 ? 3.949 4.905 -5.194 1.00 93.69 101 VAL A N 1
ATOM 790 C CA . VAL A 1 101 ? 4.203 5.693 -3.985 1.00 93.69 101 VAL A CA 1
ATOM 791 C C . VAL A 1 101 ? 3.962 4.789 -2.785 1.00 93.69 101 VAL A C 1
ATOM 793 O O . VAL A 1 101 ? 2.910 4.160 -2.692 1.00 93.69 101 VAL A O 1
ATOM 796 N N . TRP A 1 102 ? 4.948 4.711 -1.894 1.00 90.31 102 TRP A N 1
ATOM 797 C CA . TRP A 1 102 ? 4.859 3.987 -0.630 1.00 90.31 102 TRP A CA 1
ATOM 798 C C . TRP A 1 102 ? 4.790 4.994 0.518 1.00 90.31 102 TRP A C 1
ATOM 800 O O . TRP A 1 102 ? 5.579 5.941 0.533 1.00 90.31 102 TRP A O 1
ATOM 810 N N . ILE A 1 103 ? 3.852 4.789 1.444 1.00 85.06 103 ILE A N 1
ATOM 811 C CA . ILE A 1 103 ? 3.604 5.640 2.619 1.00 85.06 103 ILE A CA 1
ATOM 812 C C . ILE A 1 103 ? 3.781 4.791 3.875 1.00 85.06 103 ILE A C 1
ATOM 814 O O . ILE A 1 103 ? 3.327 3.624 3.854 1.00 85.06 103 ILE A O 1
#

Foldseek 3Di:
DQDDQDDLCRLQVHDVPDPPGDRDPVSVVVRLVRCCVRDLQWDWDFPAADPVRHTDIDIGGGPNVCVVCVVVLVVLVVCLVVVPDDPVVVVVSVVVHDDDDDD

Mean predicted aligned error: 4.43 Å

Sequence (103 aa):
MTAEPLSPAEVFGFQPGDDYKLASYEQMETFYRQLAAESDRVQLREIGKSALGKPLYLLTISSPENLANLDQYRSISERLARAWVDRETAARLASEGKAVVWI

Solvent-accessible surface area (backbone atoms only — not comparable to full-atom values): 6449 Å² total; per-residue (Å²): 132,81,66,78,66,83,51,69,34,74,66,60,75,48,58,90,83,43,86,99,59,77,79,48,72,66,44,50,50,53,48,52,54,50,43,35,72,58,33,79,37,36,48,71,40,79,79,49,61,45,100,87,66,45,76,36,73,47,79,48,77,51,54,52,70,53,62,77,42,40,70,57,38,50,51,40,51,53,48,59,74,69,61,84,57,57,72,68,58,44,55,52,43,62,70,73,39,69,94,82,87,87,132

Radius of gyration: 17.82 Å; Cα contacts (8 Å, |Δi|>4): 88; chains: 1; bounding box: 46×28×46 Å